Protein AF-A0A3D4I2H6-F1 (afdb_monomer)

Sequence (58 aa):
MQYNKVEICGVNTSKLKVLTEKEKMELLRRVKNGDMKARDELIKGNLRLVLSVIQRFT

Secondary structure (DSSP, 8-state):
---------S--GGGSPPPPHHHHHHHHHHHHTT-HHHHHHHHHHHHHHHHHHHTT--

Mean predicted aligned error: 7.95 Å

Solvent-accessible surface area (backbone atoms only — not comparable to full-atom values): 3660 Å² total; per-residue (Å²): 132,85,77,76,82,82,81,83,81,86,74,64,68,90,74,56,58,76,65,51,74,69,57,47,57,50,30,52,54,41,34,76,74,65,36,63,65,35,42,51,52,52,55,57,32,42,49,65,56,54,52,58,53,54,62,71,79,104

Structure (mmCIF, N/CA/C/O backbone):
data_AF-A0A3D4I2H6-F1
#
_entry.id   AF-A0A3D4I2H6-F1
#
loop_
_atom_site.group_PDB
_atom_site.id
_atom_site.type_symbol
_atom_site.label_atom_id
_atom_site.label_alt_id
_atom_site.label_comp_id
_atom_site.label_asym_id
_atom_site.label_entity_id
_atom_site.label_seq_id
_atom_site.pdbx_PDB_ins_code
_atom_site.Cartn_x
_atom_site.Cartn_y
_atom_site.Cartn_z
_atom_site.occupancy
_atom_site.B_iso_or_equiv
_atom_site.auth_seq_id
_atom_site.auth_comp_id
_atom_site.auth_asym_id
_atom_site.auth_atom_id
_atom_site.pdbx_PDB_model_num
ATOM 1 N N . MET A 1 1 ? 2.189 -22.046 4.728 1.00 44.81 1 MET A N 1
ATOM 2 C CA . MET A 1 1 ? 1.825 -20.664 4.350 1.00 44.81 1 MET A CA 1
ATOM 3 C C . MET A 1 1 ? 1.860 -20.590 2.840 1.00 44.81 1 MET A C 1
ATOM 5 O O . MET A 1 1 ? 2.882 -20.916 2.253 1.00 44.81 1 MET A O 1
ATOM 9 N N . GLN A 1 2 ? 0.730 -20.291 2.211 1.00 42.62 2 GLN A N 1
ATOM 10 C CA . GLN A 1 2 ? 0.630 -20.220 0.758 1.00 42.62 2 GLN A CA 1
ATOM 11 C C . GLN A 1 2 ? 1.214 -18.869 0.332 1.00 42.62 2 GLN A C 1
ATOM 13 O O . GLN A 1 2 ? 0.577 -17.831 0.490 1.00 42.62 2 GLN A O 1
ATOM 18 N N . TYR A 1 3 ? 2.473 -18.860 -0.107 1.00 47.69 3 TYR A N 1
ATOM 19 C CA . TYR A 1 3 ? 3.053 -17.691 -0.758 1.00 47.69 3 TYR A CA 1
ATOM 20 C C . TYR A 1 3 ? 2.337 -17.559 -2.099 1.00 47.69 3 TYR A C 1
ATOM 22 O O . TYR A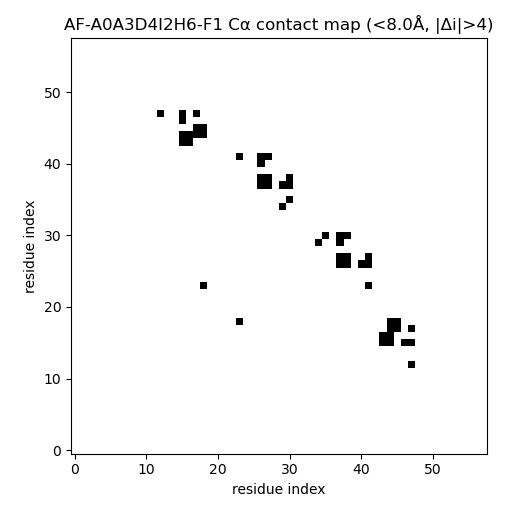 1 3 ? 2.657 -18.277 -3.044 1.00 47.69 3 TYR A O 1
ATOM 30 N N . ASN A 1 4 ? 1.292 -16.729 -2.149 1.00 47.50 4 ASN A N 1
ATOM 31 C CA . ASN A 1 4 ? 0.593 -16.423 -3.392 1.00 47.50 4 ASN A CA 1
ATOM 32 C C . ASN A 1 4 ? 1.648 -15.972 -4.402 1.00 47.50 4 ASN A C 1
ATOM 34 O O . ASN A 1 4 ? 2.299 -14.947 -4.201 1.00 47.50 4 ASN A O 1
ATOM 38 N N . LYS A 1 5 ? 1.866 -16.781 -5.441 1.00 45.69 5 LYS A N 1
ATOM 39 C CA . LYS A 1 5 ? 2.784 -16.470 -6.533 1.00 45.69 5 LYS A CA 1
ATOM 40 C C . LYS A 1 5 ? 2.324 -15.145 -7.142 1.00 45.69 5 LYS A C 1
ATOM 42 O O . LYS A 1 5 ? 1.241 -15.069 -7.713 1.00 45.69 5 LYS A O 1
ATOM 47 N N . VAL A 1 6 ? 3.111 -14.090 -6.960 1.00 54.03 6 VAL A N 1
ATOM 48 C CA . VAL A 1 6 ? 2.816 -12.772 -7.527 1.00 54.03 6 VAL A CA 1
ATOM 49 C C . VAL A 1 6 ? 3.367 -12.754 -8.950 1.00 54.03 6 VAL A C 1
ATOM 51 O O . VAL A 1 6 ? 4.562 -12.565 -9.160 1.00 54.03 6 VAL A O 1
ATOM 54 N N . GLU A 1 7 ? 2.503 -12.991 -9.933 1.00 53.16 7 GLU A N 1
ATOM 55 C CA . GLU A 1 7 ? 2.839 -12.827 -11.350 1.00 53.16 7 GLU A CA 1
ATOM 56 C C . GLU A 1 7 ? 2.640 -11.357 -11.749 1.00 53.16 7 GLU A C 1
ATOM 58 O O . GLU A 1 7 ? 1.522 -10.904 -11.979 1.00 53.16 7 GLU A O 1
ATOM 63 N N . ILE A 1 8 ? 3.731 -10.584 -11.811 1.00 61.78 8 ILE A N 1
ATOM 64 C CA . ILE A 1 8 ? 3.729 -9.216 -12.358 1.00 61.78 8 ILE A CA 1
ATOM 65 C C . ILE A 1 8 ? 4.239 -9.274 -13.804 1.00 61.78 8 ILE A C 1
ATOM 67 O O . ILE A 1 8 ? 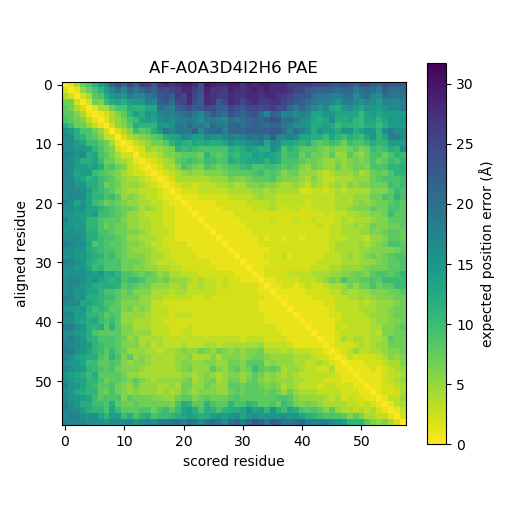5.375 -8.920 -14.103 1.00 61.78 8 ILE A O 1
ATOM 71 N N . CYS A 1 9 ? 3.391 -9.732 -14.723 1.00 59.22 9 CYS A N 1
ATOM 72 C CA . CYS A 1 9 ? 3.630 -9.581 -16.159 1.00 59.22 9 CYS A CA 1
ATOM 73 C C . CYS A 1 9 ? 2.892 -8.325 -16.655 1.00 59.22 9 CYS A C 1
ATOM 75 O O . CYS A 1 9 ? 1.669 -8.260 -16.592 1.00 59.22 9 CYS A O 1
ATOM 77 N N . GLY A 1 10 ? 3.629 -7.312 -17.133 1.00 60.16 10 GLY A N 1
ATOM 78 C CA . GLY A 1 10 ? 3.052 -6.150 -17.834 1.00 60.16 10 GLY A CA 1
ATOM 79 C C . GLY A 1 10 ? 2.801 -4.875 -17.013 1.00 60.16 10 GLY A C 1
ATOM 80 O O . GLY A 1 10 ? 2.153 -3.954 -17.511 1.00 60.16 10 GLY A O 1
ATOM 81 N N . VAL A 1 11 ? 3.312 -4.758 -15.781 1.00 67.44 11 VAL A N 1
ATOM 82 C CA . VAL A 1 11 ? 3.164 -3.516 -14.994 1.00 67.44 11 VAL A CA 1
ATOM 83 C C . VAL A 1 11 ? 4.190 -2.472 -15.440 1.00 67.44 11 VAL A C 1
ATOM 85 O O . VAL A 1 11 ? 5.392 -2.632 -15.238 1.00 67.44 11 VAL A O 1
ATOM 88 N N . ASN A 1 12 ? 3.711 -1.361 -16.006 1.00 64.31 12 ASN A N 1
ATOM 89 C CA . ASN A 1 12 ? 4.544 -0.196 -16.300 1.00 64.31 12 ASN A CA 1
ATOM 90 C C . ASN A 1 12 ? 4.899 0.525 -14.989 1.00 64.31 12 ASN A C 1
ATOM 92 O O . ASN A 1 12 ? 4.111 1.303 -14.447 1.00 64.31 12 ASN A O 1
ATOM 96 N N . THR A 1 13 ? 6.094 0.246 -14.477 1.00 66.62 13 THR A N 1
ATOM 97 C CA . THR A 1 13 ? 6.597 0.772 -13.202 1.00 66.62 13 THR A CA 1
ATOM 98 C C . THR A 1 13 ? 6.737 2.295 -13.191 1.00 66.62 13 THR A C 1
ATOM 100 O O . THR A 1 13 ? 6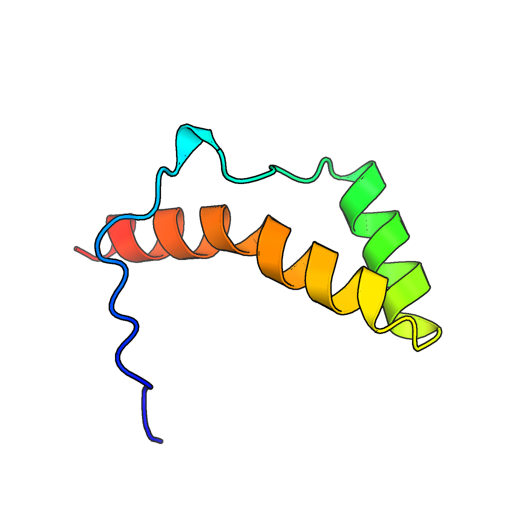.606 2.907 -12.132 1.00 66.62 13 THR A O 1
ATOM 103 N N . SER A 1 14 ? 6.908 2.925 -14.356 1.00 69.06 14 SER A N 1
ATOM 104 C CA . SER A 1 14 ? 6.973 4.383 -14.519 1.00 69.06 14 SER A CA 1
ATOM 105 C C . SER A 1 14 ? 5.645 5.077 -14.205 1.00 69.06 14 SER A C 1
ATOM 107 O O . SER A 1 14 ? 5.635 6.256 -13.867 1.00 69.06 14 SER A O 1
ATOM 109 N N . LYS A 1 15 ? 4.524 4.350 -14.300 1.00 72.19 15 LYS A N 1
ATOM 110 C CA . LYS A 1 15 ? 3.178 4.847 -13.971 1.00 72.19 15 LYS A CA 1
ATOM 111 C C . LYS A 1 15 ? 2.777 4.584 -12.516 1.00 72.19 15 LYS A C 1
ATOM 113 O O . LYS A 1 15 ? 1.698 5.004 -12.103 1.00 72.19 15 LYS A O 1
ATOM 118 N N . LEU A 1 16 ? 3.607 3.885 -11.735 1.00 76.31 16 LEU A N 1
ATOM 119 C CA . LEU A 1 16 ? 3.312 3.623 -10.327 1.00 76.31 16 LEU A CA 1
ATOM 120 C C . LEU A 1 16 ? 3.468 4.909 -9.512 1.00 76.31 16 LEU A C 1
ATOM 122 O O . LEU A 1 16 ? 4.542 5.516 -9.473 1.00 76.31 16 LEU A O 1
ATOM 126 N N . LYS A 1 17 ? 2.386 5.298 -8.833 1.00 76.75 17 LYS A N 1
ATOM 127 C CA . LYS A 1 17 ? 2.358 6.462 -7.948 1.00 76.75 17 LYS A CA 1
ATOM 128 C C . LYS A 1 17 ? 3.353 6.258 -6.806 1.00 76.75 17 LYS A C 1
ATOM 130 O O . LYS A 1 17 ? 3.286 5.262 -6.089 1.00 76.75 17 LYS A O 1
ATOM 135 N N . VAL A 1 18 ? 4.258 7.217 -6.635 1.00 80.94 18 VAL A N 1
ATOM 136 C CA . VAL A 1 18 ? 5.133 7.294 -5.463 1.00 80.94 18 VAL A CA 1
ATOM 137 C C . VAL A 1 18 ? 4.488 8.245 -4.479 1.00 80.94 18 VAL A C 1
ATOM 139 O O . VAL A 1 18 ? 4.223 9.393 -4.821 1.00 80.94 18 VAL A O 1
ATOM 142 N N . LEU A 1 19 ? 4.218 7.750 -3.277 1.00 85.56 19 LEU A N 1
ATOM 143 C CA . LEU A 1 19 ? 3.710 8.57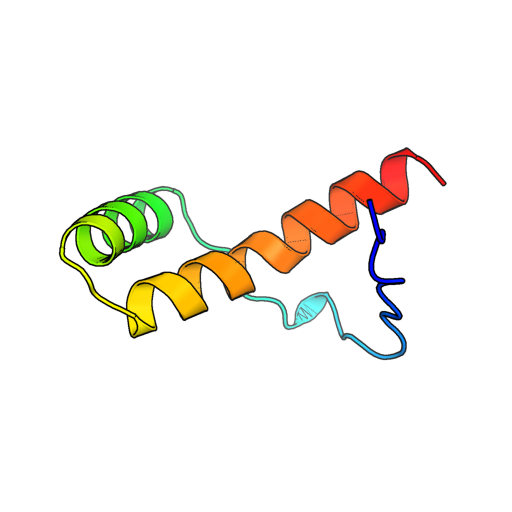9 -2.195 1.00 85.56 19 LEU A CA 1
ATOM 144 C C . LEU A 1 19 ? 4.876 9.328 -1.555 1.00 85.56 19 LEU A C 1
ATOM 146 O O . LEU A 1 19 ? 5.888 8.725 -1.196 1.00 85.56 19 LEU A O 1
ATOM 150 N N . THR A 1 20 ? 4.717 10.635 -1.394 1.00 87.81 20 THR A N 1
ATOM 151 C CA . THR A 1 20 ? 5.599 11.438 -0.546 1.00 87.81 20 THR A CA 1
ATOM 152 C C . THR A 1 20 ? 5.383 11.089 0.929 1.00 87.81 20 THR A C 1
ATOM 154 O O . THR A 1 20 ? 4.325 10.592 1.321 1.00 87.81 20 THR A O 1
ATOM 157 N N . GLU A 1 21 ? 6.359 11.397 1.787 1.00 87.62 21 GLU A N 1
ATOM 158 C CA . GLU A 1 21 ? 6.246 11.145 3.233 1.00 87.62 21 GLU A CA 1
ATOM 159 C C . GLU A 1 21 ? 5.017 11.825 3.859 1.00 87.62 21 GLU A C 1
ATOM 161 O O . GLU A 1 21 ? 4.336 11.239 4.702 1.00 87.62 21 GLU A O 1
ATOM 166 N N . LYS A 1 22 ? 4.669 13.034 3.395 1.00 90.31 22 LYS A N 1
ATOM 167 C CA . LYS A 1 22 ? 3.460 13.745 3.841 1.00 90.31 22 LYS A CA 1
ATOM 168 C C . LYS A 1 22 ? 2.184 12.987 3.470 1.00 90.31 22 LYS A C 1
ATOM 170 O O . LYS A 1 22 ? 1.336 12.781 4.336 1.00 90.31 22 LYS A O 1
ATOM 175 N N . GLU A 1 23 ? 2.060 12.542 2.218 1.00 90.19 23 GLU A N 1
ATOM 176 C CA . GLU A 1 23 ? 0.901 11.760 1.760 1.00 90.19 23 GLU A CA 1
ATOM 177 C C . GLU A 1 23 ? 0.788 10.436 2.514 1.00 90.19 23 GLU A C 1
ATOM 179 O O . GLU A 1 23 ? -0.302 10.036 2.913 1.00 90.19 23 GLU A O 1
ATOM 184 N N . LYS A 1 24 ? 1.919 9.772 2.765 1.00 88.81 24 LYS A N 1
ATOM 185 C CA . LYS A 1 24 ? 1.955 8.508 3.497 1.00 88.81 24 LYS A CA 1
ATOM 186 C C . LYS A 1 24 ? 1.458 8.675 4.931 1.00 88.81 24 LYS A C 1
ATOM 188 O O . LYS A 1 24 ? 0.632 7.886 5.384 1.00 88.81 24 LYS A O 1
ATOM 193 N N . MET A 1 25 ? 1.917 9.713 5.630 1.00 92.25 25 MET A N 1
ATOM 194 C CA . MET A 1 25 ? 1.478 10.012 6.997 1.00 92.25 25 MET A CA 1
ATOM 195 C C . MET A 1 25 ? -0.013 10.342 7.066 1.00 92.25 25 MET A C 1
ATOM 197 O O . MET A 1 25 ? -0.699 9.896 7.986 1.00 92.25 25 MET A O 1
ATOM 201 N N . GLU A 1 26 ? -0.530 11.075 6.082 1.00 93.31 26 GLU A N 1
ATOM 202 C CA . GLU A 1 26 ? -1.954 11.397 6.005 1.00 93.31 26 GLU A CA 1
ATOM 203 C C . GLU A 1 26 ? -2.810 10.157 5.724 1.00 93.31 26 GLU A C 1
ATOM 205 O O . GLU A 1 26 ? -3.781 9.886 6.432 1.00 93.31 26 GLU A O 1
ATOM 210 N N . LEU A 1 27 ? -2.403 9.336 4.753 1.00 92.88 27 LEU A N 1
ATOM 211 C CA . LEU A 1 27 ? -3.069 8.070 4.457 1.00 92.88 27 LEU A CA 1
ATOM 212 C C . LEU A 1 27 ? -3.054 7.140 5.672 1.00 92.88 27 LEU A C 1
ATOM 214 O O . LEU A 1 27 ? -4.080 6.552 5.991 1.00 92.88 27 LEU A O 1
ATOM 218 N N . LEU A 1 28 ? -1.945 7.052 6.413 1.00 92.25 28 LEU A N 1
ATOM 219 C CA . LEU A 1 28 ? -1.868 6.249 7.638 1.00 92.25 28 LEU A CA 1
ATOM 220 C C . LEU A 1 28 ? -2.855 6.717 8.713 1.00 92.25 28 LEU A C 1
ATOM 222 O O . LEU A 1 28 ? -3.476 5.880 9.370 1.00 92.25 28 LEU A O 1
ATOM 226 N N . ARG A 1 29 ? -3.031 8.032 8.894 1.00 94.62 29 ARG A N 1
ATOM 227 C CA . ARG A 1 29 ? -4.041 8.570 9.820 1.00 94.62 29 ARG A CA 1
ATOM 228 C C . ARG A 1 29 ? -5.453 8.210 9.371 1.00 94.62 29 ARG A C 1
ATOM 230 O O . ARG A 1 29 ? -6.234 7.705 10.171 1.00 94.62 29 ARG A O 1
ATOM 237 N N . ARG A 1 30 ? -5.761 8.398 8.088 1.00 94.94 30 ARG A N 1
ATOM 238 C CA . ARG A 1 30 ? -7.079 8.081 7.518 1.00 94.94 30 ARG A CA 1
ATOM 239 C C . ARG A 1 30 ? -7.400 6.588 7.587 1.00 94.94 30 ARG A C 1
ATOM 241 O O . ARG A 1 30 ? -8.505 6.219 7.969 1.00 94.94 30 ARG A O 1
ATOM 248 N N . VAL A 1 31 ? -6.419 5.728 7.316 1.0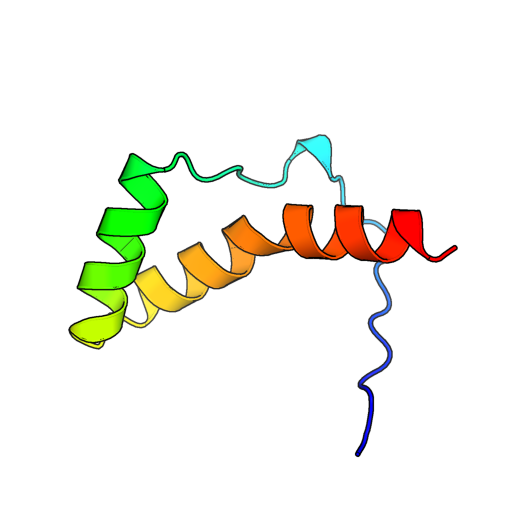0 94.75 31 VAL A N 1
ATOM 249 C CA . VAL A 1 31 ? -6.551 4.269 7.454 1.00 94.75 31 VAL A CA 1
ATOM 250 C C . VAL A 1 31 ? -6.870 3.876 8.893 1.00 94.75 31 VAL A C 1
ATOM 252 O O . VAL A 1 31 ? -7.746 3.041 9.107 1.00 94.75 31 VAL A O 1
ATOM 255 N N . LYS A 1 32 ? -6.209 4.491 9.886 1.00 92.81 32 LYS A N 1
ATOM 256 C CA . LYS A 1 32 ? -6.519 4.256 11.308 1.00 92.81 32 LYS A CA 1
ATOM 257 C C . LYS A 1 32 ? -7.953 4.648 11.671 1.00 92.81 32 LYS A C 1
ATOM 259 O O . LYS A 1 32 ? -8.541 4.012 12.535 1.00 92.81 32 LYS A O 1
ATOM 264 N N 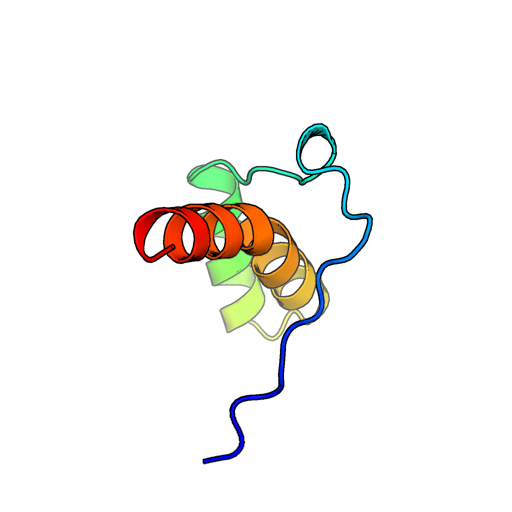. ASN A 1 33 ? -8.519 5.630 10.975 1.00 94.06 33 ASN A N 1
ATOM 265 C CA . ASN A 1 33 ? -9.913 6.048 11.131 1.00 94.06 33 ASN A CA 1
ATOM 266 C C . ASN A 1 33 ? -10.909 5.174 10.340 1.00 94.06 33 ASN A C 1
ATOM 268 O O . ASN A 1 33 ? -12.094 5.489 10.304 1.00 94.06 33 ASN A O 1
ATOM 272 N N . GLY A 1 34 ? -10.456 4.088 9.700 1.00 92.69 34 GLY A N 1
ATOM 273 C CA . GLY A 1 34 ? -11.315 3.152 8.965 1.00 92.69 34 GLY A CA 1
ATOM 274 C C . GLY A 1 34 ? -11.536 3.494 7.487 1.00 92.69 34 GLY A C 1
ATOM 275 O O . GLY A 1 34 ? -12.357 2.854 6.833 1.00 92.69 34 GLY A O 1
ATOM 276 N N . ASP A 1 35 ? -10.805 4.463 6.927 1.00 94.75 35 ASP A N 1
ATOM 277 C CA . ASP A 1 35 ? -10.933 4.830 5.514 1.00 94.75 35 ASP A CA 1
ATOM 278 C C . ASP A 1 35 ? -10.343 3.741 4.595 1.00 94.75 35 ASP A C 1
ATOM 280 O O . ASP A 1 35 ? -9.127 3.607 4.414 1.00 94.75 35 ASP A O 1
ATOM 284 N N . MET A 1 36 ? -11.232 2.958 3.979 1.00 92.56 36 MET A N 1
ATOM 285 C CA . MET A 1 36 ? -10.863 1.890 3.048 1.00 92.56 36 MET A CA 1
ATOM 286 C C . MET A 1 36 ? -10.245 2.412 1.745 1.00 92.56 36 MET A C 1
ATOM 288 O O . MET A 1 36 ? -9.411 1.720 1.160 1.00 92.56 36 MET A O 1
ATOM 292 N N . LYS A 1 37 ? -10.594 3.628 1.299 1.00 92.44 37 LYS A N 1
ATOM 293 C CA . LYS A 1 37 ? -9.972 4.237 0.112 1.00 92.44 37 LYS A CA 1
ATOM 294 C C . LYS A 1 37 ? -8.532 4.626 0.414 1.00 92.44 37 LYS A C 1
ATOM 296 O O . LYS A 1 37 ? -7.641 4.312 -0.369 1.00 92.44 37 LYS A O 1
ATOM 301 N N . ALA A 1 38 ? -8.288 5.211 1.587 1.00 91.50 38 ALA A N 1
ATOM 302 C CA . ALA A 1 38 ? -6.930 5.513 2.032 1.00 91.50 38 ALA A CA 1
ATOM 303 C C . ALA A 1 38 ? -6.071 4.242 2.150 1.00 91.50 38 ALA A C 1
ATOM 305 O O . ALA A 1 38 ? -4.880 4.262 1.841 1.00 91.50 38 ALA A O 1
ATOM 306 N N . ARG A 1 39 ? -6.679 3.114 2.544 1.00 89.25 39 ARG A N 1
ATOM 307 C CA . ARG A 1 39 ? -5.997 1.814 2.611 1.00 89.25 39 ARG A CA 1
ATOM 308 C C . ARG A 1 39 ? -5.582 1.322 1.228 1.00 89.25 39 ARG A C 1
ATOM 310 O O . ARG A 1 39 ? -4.443 0.891 1.064 1.00 89.25 39 ARG A O 1
ATOM 317 N N . ASP A 1 40 ? -6.479 1.401 0.251 1.00 89.12 40 ASP A N 1
ATOM 318 C CA . ASP A 1 40 ? -6.194 1.010 -1.133 1.00 89.12 40 ASP A CA 1
ATOM 319 C C . ASP A 1 40 ? -5.105 1.896 -1.766 1.00 89.12 40 ASP A C 1
ATOM 321 O O . ASP A 1 40 ? -4.161 1.389 -2.375 1.00 89.12 40 ASP A O 1
ATOM 325 N N . GLU A 1 41 ? -5.158 3.212 -1.536 1.00 89.25 41 GLU A N 1
ATOM 326 C CA . GLU A 1 41 ? -4.118 4.148 -1.981 1.00 89.25 41 GLU A CA 1
ATOM 327 C C . GLU A 1 41 ? -2.748 3.845 -1.359 1.00 89.25 41 GLU A C 1
ATOM 329 O O . GLU A 1 41 ? -1.735 3.846 -2.065 1.00 89.25 41 GLU A O 1
ATOM 334 N N . LEU A 1 42 ? -2.707 3.529 -0.060 1.00 88.19 42 LEU A N 1
ATOM 335 C CA . LEU A 1 42 ? -1.476 3.154 0.638 1.00 88.19 42 LEU A CA 1
ATOM 336 C C . LEU A 1 42 ? -0.879 1.851 0.074 1.00 88.19 42 LEU A C 1
ATOM 338 O O . LEU A 1 42 ? 0.332 1.760 -0.127 1.00 88.19 42 LEU A O 1
ATOM 342 N N . ILE A 1 43 ? -1.719 0.847 -0.205 1.00 85.50 43 ILE A N 1
ATOM 343 C CA . ILE A 1 43 ? -1.295 -0.434 -0.793 1.00 85.50 43 ILE A CA 1
ATOM 344 C C . ILE A 1 43 ? -0.715 -0.207 -2.192 1.00 85.50 43 ILE A C 1
ATOM 346 O O . ILE A 1 43 ? 0.399 -0.653 -2.472 1.00 85.50 43 ILE A O 1
ATOM 350 N N . LYS A 1 44 ? -1.424 0.542 -3.046 1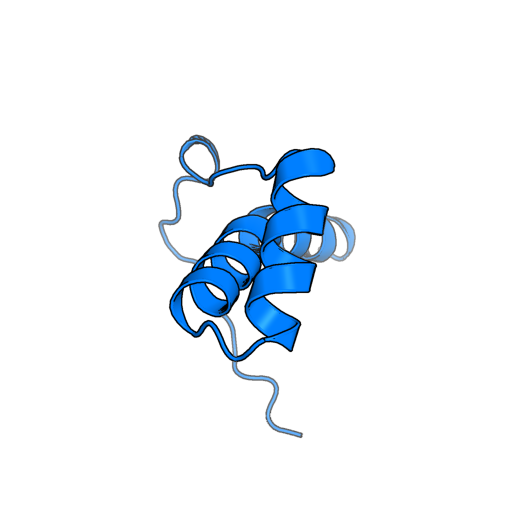.00 83.38 44 LYS A N 1
ATOM 351 C CA . LYS A 1 44 ? -0.976 0.865 -4.409 1.00 83.38 44 LYS A CA 1
ATOM 352 C C . LYS A 1 44 ? 0.334 1.652 -4.415 1.00 83.38 44 LYS A C 1
ATOM 354 O O . LYS A 1 44 ? 1.221 1.343 -5.208 1.00 83.38 44 LYS A O 1
ATOM 359 N N . GLY A 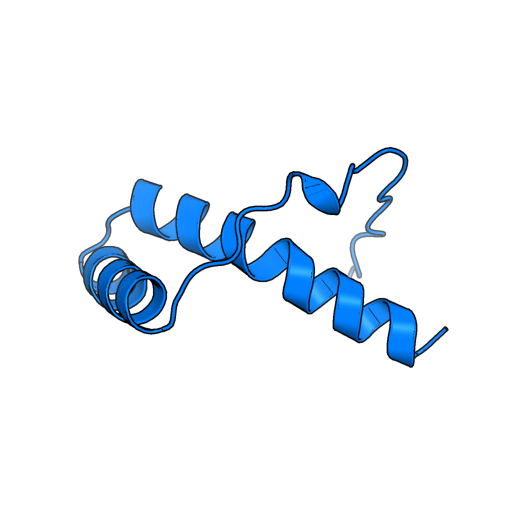1 45 ? 0.489 2.615 -3.506 1.00 83.56 45 GLY A N 1
ATOM 360 C CA . GLY A 1 45 ? 1.719 3.401 -3.370 1.00 83.56 45 GLY A CA 1
ATOM 361 C C . GLY A 1 45 ? 2.938 2.586 -2.924 1.00 83.56 45 GLY A C 1
ATOM 362 O O . GLY A 1 45 ? 4.069 2.924 -3.270 1.00 83.56 45 GLY A O 1
ATOM 363 N N . ASN A 1 46 ? 2.728 1.474 -2.212 1.00 82.81 46 ASN A N 1
ATOM 364 C CA . ASN A 1 46 ? 3.808 0.592 -1.765 1.00 82.81 46 ASN A CA 1
ATOM 365 C C . ASN A 1 46 ? 4.238 -0.448 -2.817 1.00 82.81 46 ASN A C 1
ATOM 367 O O . ASN A 1 46 ? 5.275 -1.085 -2.638 1.00 82.81 46 ASN A O 1
ATOM 371 N N . LEU A 1 47 ? 3.521 -0.609 -3.938 1.00 80.25 47 LEU A N 1
ATOM 372 C CA . LEU A 1 47 ? 3.879 -1.588 -4.980 1.00 80.25 47 LEU A CA 1
ATOM 373 C C . LEU A 1 47 ? 5.290 -1.365 -5.544 1.00 80.25 47 LEU A C 1
ATOM 375 O O . LEU A 1 47 ? 6.015 -2.325 -5.795 1.00 80.25 47 LEU A O 1
ATOM 379 N N . ARG A 1 48 ? 5.723 -0.104 -5.679 1.00 75.12 48 ARG A N 1
ATOM 380 C CA . ARG A 1 48 ? 7.080 0.227 -6.144 1.00 75.12 48 ARG A CA 1
ATOM 381 C C . ARG A 1 48 ? 8.165 -0.201 -5.147 1.00 75.12 48 ARG A C 1
ATOM 383 O O . ARG A 1 48 ? 9.241 -0.606 -5.576 1.00 75.12 48 ARG A O 1
ATOM 390 N N . LEU A 1 49 ? 7.876 -0.146 -3.842 1.00 77.06 49 LEU A N 1
ATOM 391 C CA . LEU A 1 49 ? 8.769 -0.646 -2.790 1.00 77.06 49 LEU A CA 1
ATOM 392 C C . LEU A 1 49 ? 8.871 -2.174 -2.840 1.00 77.06 49 LEU A C 1
ATOM 394 O O . LEU A 1 49 ? 9.959 -2.721 -2.737 1.00 77.06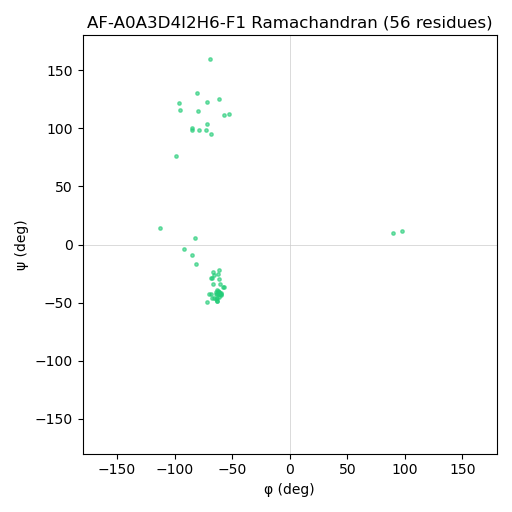 49 LEU A O 1
ATOM 398 N N . VAL A 1 50 ? 7.750 -2.870 -3.038 1.00 79.25 50 VAL A N 1
ATOM 399 C CA . VAL A 1 50 ? 7.753 -4.337 -3.152 1.00 79.25 50 VAL A CA 1
ATOM 400 C C . VAL A 1 50 ? 8.586 -4.785 -4.358 1.00 79.25 50 VAL A C 1
ATOM 402 O O . VAL A 1 50 ? 9.434 -5.664 -4.226 1.00 79.25 50 VAL A O 1
ATOM 405 N N . LEU A 1 51 ? 8.416 -4.128 -5.510 1.00 77.31 51 LEU A N 1
ATOM 406 C CA . LEU A 1 51 ? 9.223 -4.373 -6.710 1.00 77.31 51 LEU A CA 1
ATOM 407 C C . LEU A 1 51 ? 10.722 -4.119 -6.479 1.00 77.31 51 LEU A C 1
ATOM 409 O O . LEU A 1 51 ? 11.539 -4.937 -6.897 1.00 77.31 51 LEU A O 1
ATOM 413 N N . SER A 1 52 ? 11.095 -3.029 -5.796 1.00 74.75 52 SER A N 1
ATOM 414 C CA . SER A 1 52 ? 12.509 -2.723 -5.528 1.00 74.75 52 SER A CA 1
ATOM 415 C C . SER A 1 52 ? 13.162 -3.699 -4.548 1.00 74.75 52 SER A C 1
ATOM 417 O O . SER A 1 52 ? 14.363 -3.940 -4.637 1.00 74.75 52 SER A O 1
ATOM 419 N N . VAL A 1 53 ? 12.383 -4.279 -3.632 1.00 78.00 53 VAL A N 1
ATOM 420 C CA . VAL A 1 53 ? 12.846 -5.333 -2.725 1.00 78.00 53 VAL A CA 1
ATOM 421 C C . VAL A 1 53 ? 13.058 -6.636 -3.494 1.00 78.00 53 VAL A C 1
ATOM 423 O O . VAL A 1 53 ? 14.138 -7.202 -3.395 1.00 78.00 53 VAL A O 1
ATOM 426 N N . ILE A 1 54 ? 12.096 -7.083 -4.311 1.00 77.12 54 ILE A N 1
ATOM 427 C CA . ILE A 1 54 ? 12.212 -8.341 -5.076 1.00 77.12 54 ILE A CA 1
ATOM 428 C C . ILE A 1 54 ? 13.418 -8.314 -6.032 1.00 77.12 54 ILE A C 1
ATOM 430 O O . ILE A 1 54 ? 14.179 -9.277 -6.077 1.00 77.12 54 ILE A O 1
ATOM 434 N N . GLN A 1 55 ? 13.652 -7.193 -6.724 1.00 67.19 55 GLN A N 1
ATOM 435 C CA . GLN A 1 55 ? 14.813 -7.024 -7.613 1.00 67.19 55 GLN A CA 1
ATOM 436 C C . GLN A 1 55 ? 16.171 -7.133 -6.901 1.00 67.19 55 GLN A C 1
ATOM 438 O O . GLN A 1 55 ? 17.166 -7.398 -7.561 1.00 67.19 55 GLN A O 1
ATOM 443 N N . ARG A 1 56 ? 16.247 -6.919 -5.580 1.00 66.75 56 ARG A N 1
ATOM 444 C CA . ARG A 1 56 ? 17.503 -7.063 -4.815 1.00 66.75 56 ARG A CA 1
ATOM 445 C C . ARG A 1 56 ? 17.835 -8.507 -4.449 1.00 66.75 56 ARG A C 1
ATOM 447 O O . ARG A 1 56 ? 18.960 -8.771 -4.044 1.00 66.75 56 ARG A O 1
ATOM 454 N N . PHE A 1 57 ? 16.860 -9.406 -4.533 1.00 65.44 57 PHE A N 1
ATOM 455 C CA . PHE A 1 57 ? 17.004 -10.816 -4.168 1.00 65.44 57 PHE A CA 1
ATOM 456 C C . PHE A 1 57 ? 16.909 -11.746 -5.388 1.00 65.44 57 PHE A C 1
ATOM 458 O O . PHE A 1 57 ? 16.723 -12.948 -5.210 1.00 65.44 57 PHE A O 1
ATOM 465 N N . THR A 1 58 ? 17.007 -11.188 -6.602 1.00 53.53 58 THR A N 1
ATOM 466 C CA . THR A 1 58 ? 17.059 -11.923 -7.877 1.00 53.53 58 THR A CA 1
ATOM 467 C C . THR A 1 58 ? 18.419 -11.731 -8.530 1.00 53.53 58 THR A C 1
ATOM 469 O O . THR A 1 58 ? 18.952 -10.604 -8.415 1.00 53.53 58 THR A O 1
#

pLDDT: mean 77.4, std 15.26, range [42.62, 94.94]

Nearest PDB structures (foldseek):
  7l7b-assembly1_F  TM=8.425E-01  e=2.636E-01  Clostridia bacterium
  5ipl-assembly1_F  TM=8.659E-01  e=5.898E-01  Escherichia coli
  6t34-assembly1_A  TM=3.254E-01  e=9.881E+00  Turnip mosaic virus

Radius of gyration: 13.32 Å; Cα contacts (8 Å, |Δi|>4): 26; chains: 1; bounding box: 29×34×29 Å

Foldseek 3Di:
DPPPPDDPDPDPLVPQDADDPVLLVVLVVVVVVVPPVSVVNNVSNCVNVVVVVVVVVD